Protein AF-A0A537J4Y6-F1 (afdb_monomer)

Radius of gyration: 22.76 Å; Cα contacts (8 Å, |Δi|>4): 40; chains: 1; bounding box: 53×53×48 Å

Structure (mmCIF, N/CA/C/O backbone):
data_AF-A0A537J4Y6-F1
#
_entry.id   AF-A0A537J4Y6-F1
#
loop_
_atom_site.group_PDB
_atom_site.id
_atom_site.type_symbol
_atom_site.label_atom_id
_atom_site.label_alt_id
_atom_site.label_comp_id
_atom_site.label_asym_id
_atom_site.label_entity_id
_atom_site.label_seq_id
_atom_site.pdbx_PDB_ins_code
_atom_site.Cartn_x
_atom_site.Cartn_y
_atom_site.Cartn_z
_atom_site.occupancy
_atom_site.B_iso_or_equiv
_atom_site.auth_seq_id
_atom_site.auth_comp_id
_atom_site.auth_asym_id
_atom_site.auth_atom_id
_atom_site.pdbx_PDB_model_num
ATOM 1 N N . MET A 1 1 ? -4.260 -40.975 -24.484 1.00 60.81 1 MET A N 1
ATOM 2 C CA . MET A 1 1 ? -3.851 -39.546 -24.504 1.00 60.81 1 MET A CA 1
ATOM 3 C C . MET A 1 1 ? -4.962 -38.594 -24.954 1.00 60.81 1 MET A C 1
ATOM 5 O O . MET A 1 1 ? -5.094 -37.547 -24.338 1.00 60.81 1 MET A O 1
ATOM 9 N N . ALA A 1 2 ? -5.771 -38.913 -25.976 1.00 69.25 2 ALA A N 1
ATOM 10 C CA . ALA A 1 2 ? -6.846 -38.020 -26.443 1.00 69.25 2 ALA A CA 1
ATOM 11 C C . ALA A 1 2 ? -7.981 -37.819 -25.415 1.00 69.25 2 ALA A C 1
ATOM 13 O O . ALA A 1 2 ? -8.391 -36.692 -25.164 1.00 69.25 2 ALA A O 1
ATOM 14 N N . VAL A 1 3 ? -8.419 -38.896 -24.753 1.00 75.56 3 VAL A N 1
ATOM 15 C CA . VAL A 1 3 ? -9.506 -38.857 -23.754 1.00 75.56 3 VAL A CA 1
ATOM 16 C C . VAL A 1 3 ? -9.128 -38.019 -22.529 1.00 75.56 3 VAL A C 1
ATOM 18 O O . VAL A 1 3 ? -9.903 -37.185 -22.080 1.00 75.56 3 VAL A O 1
ATOM 21 N N . THR A 1 4 ? -7.896 -38.156 -22.034 1.00 75.38 4 THR A N 1
ATOM 22 C CA . THR A 1 4 ? -7.386 -37.376 -20.895 1.00 75.38 4 THR A CA 1
ATOM 23 C C . THR A 1 4 ? -7.309 -35.880 -21.210 1.00 75.38 4 THR A C 1
ATOM 25 O O . THR A 1 4 ? -7.629 -35.052 -20.364 1.00 75.38 4 THR A O 1
ATOM 28 N N . ARG A 1 5 ? -6.934 -35.526 -22.449 1.00 78.75 5 ARG A N 1
ATOM 29 C CA . ARG A 1 5 ? -6.925 -34.135 -22.929 1.00 78.75 5 ARG A CA 1
ATOM 30 C C . ARG A 1 5 ? -8.335 -33.562 -23.053 1.00 78.75 5 ARG A C 1
ATOM 32 O O . ARG A 1 5 ? -8.538 -32.407 -22.700 1.00 78.75 5 ARG A O 1
ATOM 39 N N . ALA A 1 6 ? -9.296 -34.367 -23.503 1.00 80.44 6 ALA A N 1
ATOM 40 C CA . ALA A 1 6 ? -10.694 -33.960 -23.590 1.00 80.44 6 ALA A CA 1
ATOM 41 C C . ALA A 1 6 ? -11.298 -33.703 -22.200 1.00 80.44 6 ALA A C 1
ATOM 43 O O . ALA A 1 6 ? -11.926 -32.671 -21.991 1.00 80.44 6 ALA A O 1
ATOM 44 N N . ILE A 1 7 ? -11.036 -34.583 -21.228 1.00 85.88 7 ILE A N 1
ATOM 45 C CA . ILE A 1 7 ? -11.500 -34.409 -19.842 1.00 85.88 7 ILE A CA 1
ATOM 46 C C . ILE A 1 7 ? -10.889 -33.148 -19.218 1.00 85.88 7 ILE A C 1
ATOM 48 O O . ILE A 1 7 ? -11.608 -32.355 -18.616 1.00 85.88 7 ILE A O 1
ATOM 52 N N . ALA A 1 8 ? -9.585 -32.919 -19.406 1.00 86.00 8 ALA A N 1
ATOM 53 C CA . ALA A 1 8 ? -8.922 -31.712 -18.915 1.00 86.00 8 ALA A CA 1
ATOM 54 C C . ALA A 1 8 ? -9.487 -30.428 -19.550 1.00 86.00 8 ALA A C 1
ATOM 56 O O . ALA A 1 8 ? -9.703 -29.443 -18.848 1.00 86.00 8 ALA A O 1
ATOM 57 N N . ALA A 1 9 ? -9.775 -30.443 -20.856 1.00 86.81 9 ALA A N 1
ATOM 58 C CA . ALA A 1 9 ? -10.367 -29.301 -21.551 1.00 86.81 9 ALA A CA 1
ATOM 59 C C . ALA A 1 9 ? -11.785 -28.989 -21.050 1.00 86.81 9 ALA A C 1
ATOM 61 O O . ALA A 1 9 ? -12.107 -27.828 -20.811 1.00 86.81 9 ALA A O 1
ATOM 62 N N . VAL A 1 10 ? -12.613 -30.017 -20.834 1.00 89.69 10 VAL A N 1
ATOM 63 C CA . VAL A 1 10 ? -13.967 -29.860 -20.280 1.00 89.69 10 VAL A CA 1
ATOM 64 C C . VAL A 1 10 ? -13.914 -29.355 -18.838 1.00 89.69 10 VAL A C 1
ATOM 66 O O . VAL A 1 10 ? -14.665 -28.449 -18.488 1.00 89.69 10 VAL A O 1
ATOM 69 N N . GLY A 1 11 ? -12.998 -29.880 -18.019 1.00 89.19 11 GLY A N 1
ATOM 70 C CA . GLY A 1 11 ? -12.786 -29.398 -16.654 1.00 89.19 11 GLY A CA 1
ATOM 71 C C . GLY A 1 11 ? -12.381 -27.923 -16.611 1.00 89.19 11 GLY A C 1
ATOM 72 O O . GLY A 1 11 ? -12.940 -27.156 -15.833 1.00 89.19 11 GLY A O 1
ATOM 73 N N . LEU A 1 12 ? -11.473 -27.498 -17.495 1.00 86.69 12 LEU A N 1
ATOM 74 C CA . LEU A 1 12 ? -11.059 -26.097 -17.600 1.00 86.69 12 LEU A CA 1
ATOM 75 C C . LEU A 1 12 ? -12.214 -25.186 -18.048 1.00 86.69 12 LEU A C 1
ATOM 77 O O . LEU A 1 12 ? -12.414 -24.121 -17.472 1.00 86.69 12 LEU A O 1
ATOM 81 N N . LEU A 1 13 ? -12.997 -25.618 -19.041 1.00 85.81 13 LEU A N 1
ATOM 82 C CA . LEU A 1 13 ? -14.185 -24.897 -19.509 1.00 85.81 13 LEU A CA 1
ATOM 83 C C . LEU A 1 13 ? -15.237 -24.746 -18.407 1.00 85.81 13 LEU A C 1
ATOM 85 O O . LEU A 1 13 ? -15.810 -23.670 -18.267 1.00 85.81 13 LEU A O 1
ATOM 89 N N . ALA A 1 14 ? -15.460 -25.792 -17.609 1.00 84.94 14 ALA A N 1
ATOM 90 C CA . ALA A 1 14 ? -16.382 -25.741 -16.481 1.00 84.94 14 ALA A CA 1
ATOM 91 C C . ALA A 1 14 ? -15.922 -24.722 -15.428 1.00 84.94 14 ALA A C 1
ATOM 93 O O . ALA A 1 14 ? -16.720 -23.894 -15.002 1.00 84.94 14 ALA A O 1
ATOM 94 N N . VAL A 1 15 ? -14.629 -24.716 -15.080 1.00 84.25 15 VAL A N 1
ATOM 95 C CA . VAL A 1 15 ? -14.056 -23.748 -14.128 1.00 84.25 15 VAL A CA 1
ATOM 96 C C . VAL A 1 15 ? -14.203 -22.312 -14.632 1.00 84.25 15 VAL A C 1
ATOM 98 O O . VAL A 1 15 ? -14.632 -21.451 -13.869 1.00 84.25 15 VAL A O 1
ATOM 101 N N . VAL A 1 16 ? -13.908 -22.051 -15.911 1.00 81.50 16 VAL A N 1
ATOM 102 C CA . VAL A 1 16 ? -14.068 -20.714 -16.513 1.00 81.50 16 VAL A CA 1
ATOM 103 C C . VAL A 1 16 ? -15.537 -20.291 -16.551 1.00 81.50 16 VAL A C 1
ATOM 105 O O . VAL A 1 16 ? -15.843 -19.138 -16.266 1.00 81.50 16 VAL A O 1
ATOM 108 N N . ALA A 1 17 ? -16.456 -21.211 -16.856 1.00 78.06 17 ALA A N 1
ATOM 109 C CA . ALA A 1 17 ? -17.887 -20.917 -16.897 1.00 78.06 17 ALA A CA 1
ATOM 110 C C . ALA A 1 17 ? -18.478 -20.607 -15.510 1.00 78.06 17 ALA A C 1
ATOM 112 O O . ALA A 1 17 ? -19.457 -19.869 -15.420 1.00 78.06 17 ALA A O 1
ATOM 113 N N . THR A 1 18 ? -17.892 -21.152 -14.438 1.00 74.12 18 THR A N 1
ATOM 114 C CA . THR A 1 18 ? -18.316 -20.900 -13.050 1.00 74.12 18 THR A CA 1
ATOM 115 C C . THR A 1 18 ? -17.483 -19.848 -12.324 1.00 74.12 18 THR A C 1
ATOM 117 O O . THR A 1 18 ? -17.805 -19.513 -11.185 1.00 74.12 18 THR A O 1
ATOM 120 N N . ALA A 1 19 ? -16.411 -19.337 -12.936 1.00 70.38 19 ALA A N 1
ATOM 121 C CA . ALA A 1 19 ? -15.637 -18.247 -12.363 1.00 70.38 19 ALA A CA 1
ATOM 122 C C . ALA A 1 19 ? -16.571 -17.040 -12.212 1.00 70.38 19 ALA A C 1
ATOM 124 O O . ALA A 1 19 ? -17.114 -16.534 -13.196 1.00 70.38 19 ALA A O 1
ATOM 125 N N . ALA A 1 20 ? -16.828 -16.655 -10.961 1.00 60.19 20 ALA A N 1
ATOM 126 C CA . ALA A 1 20 ? -17.769 -15.604 -10.615 1.00 60.19 20 ALA A CA 1
ATOM 127 C C . ALA A 1 20 ? -17.480 -14.348 -11.443 1.00 60.19 20 ALA A C 1
ATOM 129 O O . ALA A 1 20 ? -16.330 -13.917 -11.554 1.00 60.19 20 ALA A O 1
ATOM 130 N N . ARG A 1 21 ? -18.526 -13.763 -12.034 1.00 59.28 21 ARG A N 1
ATOM 131 C CA . ARG A 1 21 ? -18.407 -12.450 -12.663 1.00 59.28 21 ARG A CA 1
ATOM 132 C C . ARG A 1 21 ? -17.997 -11.461 -11.581 1.00 59.28 21 ARG A C 1
ATOM 134 O O . ARG A 1 21 ? -18.772 -11.197 -10.666 1.00 59.28 21 ARG A O 1
ATOM 141 N N . VAL A 1 22 ? -16.776 -10.951 -11.680 1.00 59.88 22 VAL A N 1
ATOM 142 C CA . VAL A 1 22 ? -16.350 -9.786 -10.911 1.00 59.88 22 VAL A CA 1
ATOM 143 C C . VAL A 1 22 ? -17.010 -8.598 -11.592 1.00 59.88 22 VAL A C 1
ATOM 145 O O . VAL A 1 22 ? -16.540 -8.117 -12.619 1.00 59.88 22 VAL A O 1
ATOM 148 N N . ASP A 1 23 ? -18.181 -8.221 -11.093 1.00 57.78 23 ASP A N 1
ATOM 149 C CA . ASP A 1 23 ? -18.834 -6.990 -11.509 1.00 57.78 23 ASP A CA 1
ATOM 150 C C . ASP A 1 23 ? -18.081 -5.838 -10.838 1.00 57.78 23 ASP A C 1
ATOM 152 O O . ASP A 1 23 ? -17.928 -5.823 -9.611 1.00 57.78 23 ASP A O 1
ATOM 156 N N . ALA A 1 24 ? -17.559 -4.900 -11.629 1.00 60.62 24 ALA A N 1
ATOM 157 C CA . ALA A 1 24 ? -17.040 -3.659 -11.078 1.00 60.62 24 ALA A CA 1
ATOM 158 C C . ALA A 1 24 ? -18.236 -2.948 -10.438 1.00 60.62 24 ALA A C 1
ATOM 160 O O . ALA A 1 24 ? -19.188 -2.592 -11.133 1.00 60.62 24 ALA A O 1
ATOM 161 N N . GLY A 1 25 ? -18.239 -2.853 -9.106 1.00 54.34 25 GLY A N 1
ATOM 162 C CA . GLY A 1 25 ? -19.407 -2.419 -8.347 1.00 54.34 25 GLY A CA 1
ATOM 163 C C . GLY A 1 25 ? -19.981 -1.121 -8.909 1.00 54.34 25 GLY A C 1
ATOM 164 O O . GLY A 1 25 ? -19.291 -0.105 -8.955 1.00 54.34 25 GLY A O 1
ATOM 165 N N . HIS A 1 26 ? -21.241 -1.164 -9.346 1.00 56.09 26 HIS A N 1
ATOM 166 C CA . HIS A 1 26 ? -21.979 0.044 -9.684 1.00 56.09 26 HIS A CA 1
ATOM 167 C C . HIS A 1 26 ? -22.150 0.846 -8.394 1.00 56.09 26 HIS A C 1
ATOM 169 O O . HIS A 1 26 ? -22.760 0.366 -7.436 1.00 56.09 26 HIS A O 1
ATOM 175 N N . GLU A 1 27 ? -21.584 2.049 -8.358 1.00 61.62 27 GLU A N 1
ATOM 176 C CA . GLU A 1 27 ? -21.818 2.988 -7.269 1.00 61.62 27 GLU A CA 1
ATOM 177 C C . GLU A 1 27 ? -23.330 3.226 -7.142 1.00 61.62 27 GLU A C 1
ATOM 179 O O . GLU A 1 27 ? -24.004 3.586 -8.111 1.00 61.62 27 GLU A O 1
ATOM 184 N N . SER A 1 28 ? -23.886 2.981 -5.952 1.00 62.44 28 SER A N 1
ATOM 185 C CA . SER A 1 28 ? -25.283 3.310 -5.673 1.00 62.44 28 SER A CA 1
ATOM 186 C C . SER A 1 28 ? -25.446 4.834 -5.734 1.00 62.44 28 SER A C 1
ATOM 188 O O . SER A 1 28 ? -24.760 5.531 -4.990 1.00 62.44 28 SER A O 1
ATOM 190 N N . PRO A 1 29 ? -26.385 5.382 -6.530 1.00 66.88 29 PRO A N 1
ATOM 191 C CA . PRO A 1 29 ? -26.632 6.827 -6.576 1.00 66.88 29 PRO A CA 1
ATOM 192 C C . PRO A 1 29 ? -27.271 7.355 -5.281 1.00 66.88 29 PRO A C 1
ATOM 194 O O . PRO A 1 29 ? -27.418 8.561 -5.096 1.00 66.88 29 PRO A O 1
ATOM 197 N N . PHE A 1 30 ? -27.688 6.449 -4.393 1.00 63.16 30 PHE A N 1
ATOM 198 C CA . PHE A 1 30 ? -28.180 6.755 -3.063 1.00 63.16 30 PHE A CA 1
ATOM 199 C C . PHE A 1 30 ? -27.134 6.318 -2.042 1.00 63.16 30 PHE A C 1
ATOM 201 O O . PHE A 1 30 ? -26.863 5.121 -1.916 1.00 63.16 30 PHE A O 1
ATOM 208 N N . TYR A 1 31 ? -26.587 7.287 -1.309 1.00 65.31 31 TYR A N 1
ATOM 209 C CA . TYR A 1 31 ? -25.768 7.052 -0.128 1.00 65.31 31 TYR A CA 1
ATOM 210 C C . TYR A 1 31 ? -26.680 7.074 1.102 1.00 65.31 31 TYR A C 1
ATOM 212 O O . TYR A 1 31 ? -27.223 8.125 1.447 1.00 65.31 31 TYR A O 1
ATOM 220 N N . PRO A 1 32 ? -26.896 5.927 1.761 1.00 67.38 32 PRO A N 1
ATOM 221 C CA . PRO A 1 32 ? -27.599 5.882 3.029 1.00 67.38 32 PRO A CA 1
ATOM 222 C C . PRO A 1 32 ? -26.986 6.831 4.061 1.00 67.38 32 PRO A C 1
ATOM 224 O O . PRO A 1 32 ? -25.776 7.048 4.082 1.00 67.38 32 PRO A O 1
ATOM 227 N N . SER A 1 33 ? -27.804 7.315 4.996 1.00 64.38 33 SER A N 1
ATOM 228 C CA . SER A 1 33 ? -27.387 8.233 6.069 1.00 64.38 33 SER A CA 1
ATOM 229 C C . SER A 1 33 ? -26.345 7.663 7.044 1.00 64.38 33 SER A C 1
ATOM 231 O O . SER A 1 33 ? -25.933 8.362 7.962 1.00 64.38 33 SER A O 1
ATOM 233 N N . PHE A 1 34 ? -25.959 6.393 6.894 1.00 67.44 34 PHE A N 1
ATOM 234 C CA . PHE A 1 34 ? -24.909 5.749 7.682 1.00 67.44 34 PHE A CA 1
ATOM 235 C C . PHE A 1 34 ? -23.512 5.855 7.049 1.00 67.44 34 PHE A C 1
ATOM 237 O O . PHE A 1 34 ? -22.545 5.419 7.669 1.00 67.44 34 PHE A O 1
ATOM 244 N N . TYR A 1 35 ? -23.377 6.421 5.843 1.00 73.81 35 TYR A N 1
ATOM 245 C CA . TYR A 1 35 ? -22.060 6.809 5.339 1.00 73.81 35 TYR A CA 1
ATOM 246 C C . TYR A 1 35 ? -21.557 8.036 6.105 1.00 73.81 35 TYR A C 1
ATOM 248 O O . TYR A 1 35 ? -22.330 8.974 6.327 1.00 73.81 35 TYR A O 1
ATOM 256 N N . PRO A 1 36 ? -20.285 8.043 6.536 1.00 77.69 36 PRO A N 1
ATOM 257 C CA . PRO A 1 36 ? -19.749 9.156 7.295 1.00 77.69 36 PRO A CA 1
ATOM 258 C C . PRO A 1 36 ? -19.811 10.432 6.457 1.00 77.69 36 PRO A C 1
ATOM 260 O O . PRO A 1 36 ? -19.495 10.432 5.269 1.00 77.69 36 PRO A O 1
ATOM 263 N N . HIS A 1 37 ? -20.212 11.528 7.098 1.00 83.06 37 HIS A N 1
ATOM 264 C CA . HIS A 1 37 ? -20.249 12.838 6.455 1.00 83.06 37 HIS A CA 1
ATOM 265 C C . HIS A 1 37 ? -18.840 13.353 6.114 1.00 83.06 37 HIS A C 1
ATOM 267 O O . HIS A 1 37 ? -18.674 14.119 5.170 1.00 83.06 37 HIS A O 1
ATOM 273 N N . GLU A 1 38 ? -17.827 12.911 6.864 1.00 87.44 38 GLU A N 1
ATOM 274 C CA . GLU A 1 38 ? -16.431 13.299 6.691 1.00 87.44 38 GLU A CA 1
ATOM 275 C C . GLU A 1 38 ? -15.505 12.098 6.931 1.00 87.44 38 GLU A C 1
ATOM 277 O O . GLU A 1 38 ? -15.745 11.284 7.824 1.00 87.44 38 GLU A O 1
ATOM 282 N N . ILE A 1 39 ? -14.435 11.997 6.137 1.00 89.94 39 ILE A N 1
ATOM 283 C CA . ILE A 1 39 ? -13.376 10.997 6.301 1.00 89.94 39 ILE A CA 1
ATOM 284 C C . ILE A 1 39 ? -12.066 11.742 6.545 1.00 89.94 39 ILE A C 1
ATOM 286 O O . ILE A 1 39 ? -11.567 12.439 5.662 1.00 89.94 39 ILE A O 1
ATOM 290 N N . HIS A 1 40 ? -11.496 11.559 7.735 1.00 93.56 40 HIS A N 1
ATOM 291 C CA . HIS A 1 40 ? -10.178 12.082 8.084 1.00 93.56 40 HIS A CA 1
ATOM 292 C C . HIS A 1 40 ? -9.104 11.062 7.717 1.00 93.56 40 HIS A C 1
ATOM 294 O O . HIS A 1 40 ? -9.172 9.903 8.127 1.00 93.56 40 HIS A O 1
ATOM 300 N N . LEU A 1 41 ? -8.114 11.499 6.939 1.00 94.75 41 LEU A N 1
ATOM 301 C CA . LEU A 1 41 ? -6.941 10.703 6.593 1.00 94.75 41 LEU A CA 1
ATOM 302 C C . LEU A 1 41 ? -5.718 11.316 7.263 1.00 94.75 41 LEU A C 1
ATOM 304 O O . LEU A 1 41 ? -5.359 12.461 6.992 1.00 94.75 41 LEU A O 1
ATOM 308 N N . GLU A 1 42 ? -5.054 10.534 8.102 1.00 94.38 42 GLU A N 1
ATOM 309 C CA . GLU A 1 42 ? -3.834 10.943 8.785 1.00 94.38 42 GLU A CA 1
ATOM 310 C C . GLU A 1 42 ? -2.763 9.856 8.708 1.00 94.38 42 GLU A C 1
ATOM 312 O O . GLU A 1 42 ? -3.044 8.667 8.547 1.00 94.38 42 GLU A O 1
AT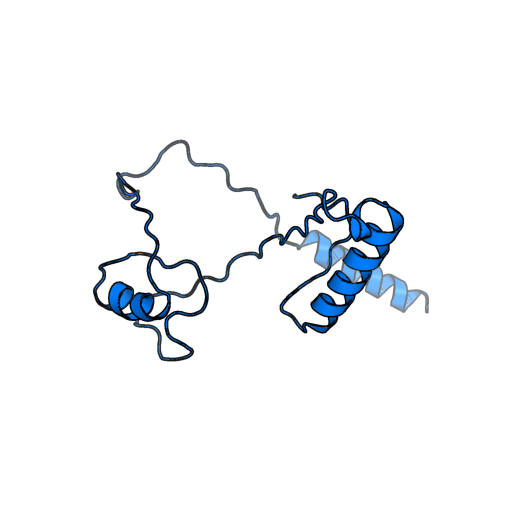OM 317 N N . SER A 1 43 ? -1.505 10.279 8.812 1.00 95.00 43 SER A N 1
ATOM 318 C CA . SER A 1 43 ? -0.372 9.364 8.895 1.00 95.00 43 SER A CA 1
ATOM 319 C C . SER A 1 43 ? -0.039 9.112 10.357 1.00 95.00 43 SER A C 1
ATOM 321 O O . SER A 1 43 ? 0.328 10.040 11.076 1.00 95.00 43 SER A O 1
ATOM 323 N N . VAL A 1 44 ? -0.065 7.847 10.771 1.00 94.50 44 VAL A N 1
ATOM 324 C CA . VAL A 1 44 ? 0.313 7.429 12.127 1.00 94.50 44 VAL A CA 1
ATOM 325 C C . VAL A 1 44 ? 1.515 6.482 12.095 1.00 94.50 44 VAL A C 1
ATOM 327 O O . VAL A 1 44 ? 1.670 5.713 11.141 1.00 94.50 44 VAL A O 1
ATOM 330 N N . PRO A 1 45 ? 2.385 6.486 13.122 1.00 92.38 45 PRO A N 1
ATOM 331 C CA . PRO A 1 45 ? 3.432 5.479 13.241 1.00 92.38 45 PRO A CA 1
ATOM 332 C C . PRO A 1 45 ? 2.818 4.069 13.324 1.00 92.38 45 PRO A C 1
ATOM 334 O O . PRO A 1 45 ? 1.910 3.871 14.135 1.00 92.38 45 PRO A O 1
ATOM 337 N N . PRO A 1 46 ? 3.328 3.059 12.589 1.00 90.06 46 PRO A N 1
ATOM 338 C CA . PRO A 1 46 ? 2.770 1.702 12.625 1.00 90.06 46 PRO A CA 1
ATOM 339 C C . PRO A 1 46 ? 2.686 1.111 14.038 1.00 90.06 46 PRO A C 1
ATOM 341 O O . PRO A 1 46 ? 1.705 0.465 14.393 1.00 90.06 46 PRO A O 1
ATOM 344 N N . ALA A 1 47 ? 3.674 1.413 14.886 1.00 91.12 47 ALA A N 1
ATOM 345 C CA . ALA A 1 47 ? 3.707 0.966 16.279 1.00 91.12 47 ALA A CA 1
ATOM 346 C C . ALA A 1 47 ? 2.577 1.551 17.154 1.00 91.12 47 ALA A C 1
ATOM 348 O O . ALA A 1 47 ? 2.256 0.978 18.193 1.00 91.12 47 ALA A O 1
ATOM 349 N N . ALA A 1 48 ? 1.975 2.677 16.756 1.00 94.25 48 ALA A N 1
ATOM 350 C CA . ALA A 1 48 ? 0.877 3.316 17.482 1.00 94.25 48 ALA A CA 1
ATOM 351 C C . ALA A 1 48 ? -0.508 2.810 17.037 1.00 94.25 48 ALA A C 1
ATOM 353 O O . ALA A 1 48 ? -1.468 2.893 17.806 1.00 94.25 48 ALA A O 1
ATOM 354 N N . ALA A 1 49 ? -0.617 2.254 15.826 1.00 95.12 49 ALA A N 1
ATOM 355 C CA . ALA A 1 49 ? -1.890 1.928 15.185 1.00 95.12 49 ALA A CA 1
ATOM 356 C C . ALA A 1 49 ? -2.762 0.963 16.006 1.00 95.12 49 ALA A C 1
ATOM 358 O O . ALA A 1 49 ? -3.950 1.216 16.191 1.00 95.12 49 ALA A O 1
ATOM 359 N N . ALA A 1 50 ? -2.182 -0.100 16.577 1.00 94.81 50 ALA A N 1
ATOM 360 C CA . ALA A 1 50 ? -2.939 -1.044 17.405 1.00 94.81 50 ALA A CA 1
ATOM 361 C C . ALA A 1 50 ? -3.541 -0.395 18.662 1.00 94.81 50 ALA A C 1
ATOM 363 O O . ALA A 1 50 ? -4.625 -0.782 19.095 1.00 94.81 50 ALA A O 1
ATOM 364 N N . GLY A 1 51 ? -2.848 0.582 19.256 1.00 94.75 51 GLY A N 1
ATOM 365 C CA . GLY A 1 51 ? -3.362 1.334 20.400 1.00 94.75 51 GLY A CA 1
ATOM 366 C C . GLY A 1 51 ? -4.543 2.218 20.010 1.00 94.75 51 GLY A C 1
ATOM 367 O O . GLY A 1 51 ? -5.567 2.197 20.688 1.00 94.75 51 GLY A O 1
ATOM 368 N N . LEU A 1 52 ? -4.421 2.928 18.887 1.00 95.69 52 LEU A N 1
ATOM 369 C CA . LEU A 1 52 ? -5.473 3.803 18.365 1.00 95.69 52 LEU A CA 1
ATOM 370 C C . LEU A 1 52 ? -6.730 3.020 17.962 1.00 95.69 52 LEU A C 1
ATOM 372 O O . LEU A 1 52 ? -7.832 3.455 18.284 1.00 95.69 52 LEU A O 1
ATOM 376 N N . LEU A 1 53 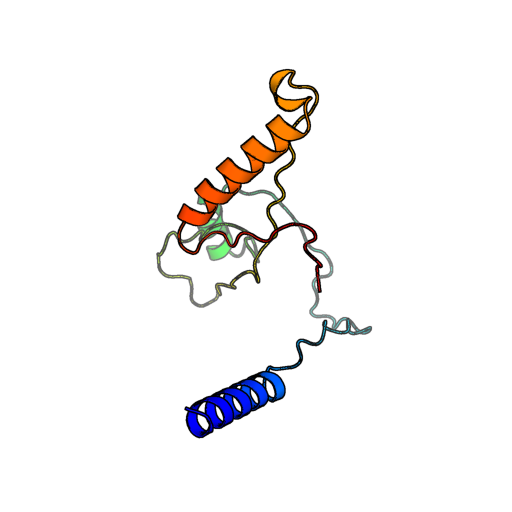? -6.573 1.845 17.337 1.00 94.88 53 LEU A N 1
ATOM 377 C CA . LEU A 1 53 ? -7.694 0.955 17.007 1.00 94.88 53 LEU A CA 1
ATOM 378 C C . LEU A 1 53 ? -8.414 0.463 18.269 1.00 94.88 53 LEU A C 1
ATOM 380 O O . LEU A 1 53 ? -9.632 0.534 18.348 1.00 94.88 53 LEU A O 1
ATOM 384 N N . ARG A 1 54 ? -7.670 0.027 19.297 1.00 93.06 54 ARG A N 1
ATOM 385 C CA . ARG A 1 54 ? -8.259 -0.435 20.571 1.00 93.06 54 ARG A CA 1
ATOM 386 C C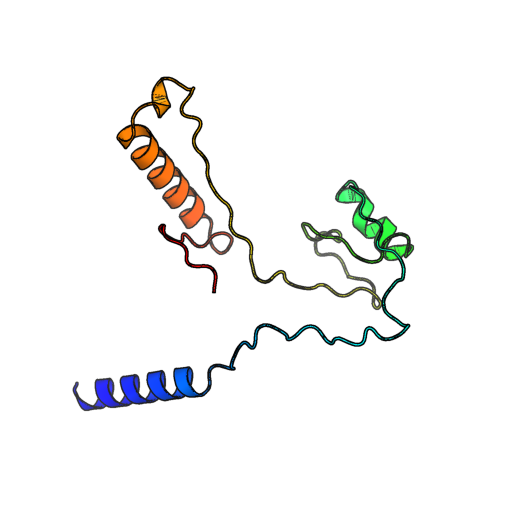 . ARG A 1 54 ? -9.012 0.655 21.331 1.00 93.06 54 ARG A C 1
ATOM 388 O O . ARG A 1 54 ? -9.883 0.340 22.131 1.00 93.06 54 ARG A O 1
ATOM 395 N N . GLN A 1 55 ? -8.627 1.913 21.140 1.00 94.56 55 GLN A N 1
ATOM 396 C CA . GLN A 1 55 ? -9.264 3.069 21.773 1.00 94.56 55 GLN A CA 1
ATOM 397 C C . GLN A 1 55 ? -10.396 3.656 20.920 1.00 94.56 55 GLN A C 1
ATOM 399 O O . GLN A 1 55 ? -11.003 4.637 21.337 1.00 94.56 55 GLN A O 1
ATOM 404 N N . ALA A 1 56 ? -10.664 3.080 19.742 1.00 93.00 56 ALA A N 1
ATOM 405 C CA . ALA A 1 56 ? -11.576 3.623 18.737 1.00 93.00 56 ALA A CA 1
ATOM 406 C C . ALA A 1 56 ? -11.234 5.066 18.302 1.00 93.00 56 ALA A C 1
ATOM 408 O O . ALA A 1 56 ? -12.099 5.808 17.843 1.00 93.00 56 ALA A O 1
ATOM 409 N N . SER A 1 57 ? -9.962 5.465 18.417 1.00 95.31 57 SER A N 1
ATOM 410 C CA . SER A 1 57 ? -9.474 6.774 17.959 1.00 95.31 57 SER A CA 1
ATOM 411 C C . SER A 1 57 ? -9.305 6.824 16.440 1.00 95.31 57 SER A C 1
ATOM 413 O O . SER A 1 57 ? -9.368 7.894 15.846 1.00 95.31 57 SER A O 1
ATOM 415 N N . ILE A 1 58 ? -9.106 5.662 15.808 1.00 94.94 58 ILE A N 1
ATOM 416 C CA . ILE A 1 58 ? -9.151 5.485 14.354 1.00 94.94 58 ILE A CA 1
ATOM 417 C C . ILE A 1 58 ? -10.070 4.312 14.018 1.00 94.94 58 ILE A C 1
ATOM 419 O O . ILE A 1 58 ? -10.127 3.330 14.757 1.00 94.94 58 ILE A O 1
ATOM 423 N N . HIS A 1 59 ? -10.759 4.404 12.882 1.00 93.25 59 HIS A N 1
ATOM 424 C CA . HIS A 1 59 ? -11.700 3.375 12.424 1.00 93.25 59 HIS A CA 1
ATOM 425 C C . HIS A 1 59 ? -11.042 2.323 11.525 1.00 93.25 59 HIS A C 1
ATOM 427 O O . HIS A 1 59 ? -11.517 1.195 11.434 1.00 93.25 59 HIS A O 1
ATOM 433 N N . ALA A 1 60 ? -9.958 2.691 10.839 1.00 93.75 60 ALA A N 1
ATOM 434 C CA . ALA A 1 60 ? -9.243 1.821 9.918 1.00 93.75 60 ALA A CA 1
ATOM 435 C C . ALA A 1 60 ? -7.756 2.180 9.887 1.00 93.75 60 ALA A C 1
ATOM 437 O O . ALA A 1 60 ? -7.377 3.337 10.064 1.00 93.75 60 ALA A O 1
ATOM 438 N N . PHE A 1 61 ? -6.921 1.177 9.626 1.00 93.75 61 PHE A N 1
ATOM 439 C CA . PHE A 1 61 ? -5.489 1.340 9.411 1.00 93.75 61 PHE A CA 1
ATOM 440 C C . PHE A 1 61 ? -5.083 0.598 8.138 1.00 93.75 61 PHE A C 1
ATOM 442 O O . PHE A 1 61 ? -5.416 -0.572 7.963 1.00 93.75 61 PHE A O 1
ATOM 449 N N . VAL A 1 62 ? -4.362 1.284 7.251 1.00 91.88 62 VAL A N 1
ATOM 450 C CA . VAL A 1 62 ? -3.847 0.723 5.997 1.00 91.88 62 VAL A CA 1
ATOM 451 C C . VAL A 1 62 ? -2.339 0.548 6.144 1.00 91.88 62 VAL A C 1
ATOM 453 O O . VAL A 1 62 ? -1.610 1.527 6.295 1.00 91.88 62 VAL A O 1
ATOM 456 N N . GLY A 1 63 ? -1.859 -0.693 6.096 1.00 87.38 63 GLY A N 1
ATOM 457 C CA . GLY A 1 63 ? -0.442 -0.998 6.267 1.00 87.38 63 GLY A CA 1
ATOM 458 C C . GLY A 1 63 ? -0.186 -2.462 6.612 1.00 87.38 63 GLY A C 1
ATOM 459 O O . GLY A 1 63 ? -1.030 -3.323 6.376 1.00 87.38 63 GLY A O 1
ATOM 460 N N . ALA A 1 64 ? 0.999 -2.736 7.162 1.00 84.50 64 ALA A N 1
ATOM 461 C CA . ALA A 1 64 ? 1.315 -4.040 7.745 1.00 84.50 64 ALA A CA 1
ATOM 462 C C . ALA A 1 64 ? 0.442 -4.319 8.981 1.00 84.50 64 ALA A C 1
ATOM 464 O O . ALA A 1 64 ? -0.132 -3.389 9.543 1.00 84.50 64 ALA A O 1
ATOM 465 N N . ASP A 1 65 ? 0.370 -5.578 9.421 1.00 88.62 65 ASP A N 1
ATOM 466 C CA . ASP A 1 65 ? -0.407 -5.968 10.603 1.00 88.62 65 ASP A CA 1
ATOM 467 C C . ASP A 1 65 ? 0.004 -5.140 11.843 1.00 88.62 65 ASP A C 1
ATOM 469 O O . ASP A 1 65 ? 1.112 -5.320 12.359 1.00 88.62 65 ASP A O 1
ATOM 473 N N . PRO A 1 66 ? -0.866 -4.243 12.351 1.00 92.12 66 PRO A N 1
ATOM 474 C CA . PRO A 1 66 ? -0.533 -3.405 13.497 1.00 92.12 66 PRO A CA 1
ATOM 475 C C . PRO A 1 66 ? -0.475 -4.210 14.804 1.00 92.12 66 PRO A C 1
ATOM 477 O O . PRO A 1 66 ? 0.116 -3.758 15.790 1.00 92.12 66 PRO A O 1
ATOM 480 N N . PHE A 1 67 ? -1.079 -5.401 14.841 1.00 92.12 67 PHE A N 1
ATOM 481 C CA . PHE A 1 67 ? -1.083 -6.276 16.007 1.00 92.12 67 PHE A CA 1
ATOM 482 C C . PHE A 1 67 ? 0.123 -7.215 16.050 1.00 92.12 67 PHE A C 1
ATOM 484 O O . PHE A 1 67 ? 0.348 -7.806 17.108 1.00 92.12 67 PHE A O 1
ATOM 491 N N . ASP A 1 68 ? 0.943 -7.278 14.997 1.00 88.75 68 ASP A N 1
ATOM 492 C CA . ASP A 1 68 ? 2.169 -8.087 14.926 1.00 88.75 68 ASP A CA 1
ATOM 493 C C . ASP A 1 68 ? 1.915 -9.563 15.303 1.00 88.75 68 ASP A C 1
ATOM 495 O O . ASP A 1 68 ? 2.538 -10.127 16.203 1.00 88.75 68 ASP A O 1
ATOM 499 N N . GLY A 1 69 ? 0.884 -10.164 14.701 1.00 86.62 69 GLY A N 1
ATOM 500 C CA . GLY A 1 69 ? 0.464 -11.549 14.933 1.00 86.62 69 GLY A CA 1
ATOM 501 C C . GLY A 1 69 ? -0.236 -11.815 16.272 1.00 86.62 69 GLY A C 1
ATOM 502 O O . GLY A 1 69 ? -0.592 -12.959 16.561 1.00 86.62 69 GLY A O 1
ATOM 503 N N . ARG A 1 70 ? -0.445 -10.794 17.113 1.00 88.38 70 ARG A N 1
ATOM 504 C CA . ARG A 1 70 ? -1.202 -10.922 18.372 1.00 88.38 70 ARG A CA 1
ATOM 505 C C . ARG A 1 70 ? -2.709 -10.954 18.112 1.00 88.38 70 ARG A C 1
ATOM 507 O O . ARG A 1 70 ? -3.185 -10.615 17.034 1.00 88.38 70 ARG A O 1
ATOM 514 N N . SER A 1 71 ? -3.474 -11.324 19.140 1.00 90.31 71 SER A N 1
ATOM 515 C CA . SER A 1 71 ? -4.936 -11.371 19.073 1.00 90.31 71 SER A CA 1
ATOM 516 C C . SER A 1 71 ? -5.531 -10.025 18.643 1.00 90.31 71 SER A C 1
ATOM 518 O O . SER A 1 71 ? -5.316 -9.003 19.311 1.00 90.31 71 SER A O 1
ATOM 520 N N . ILE A 1 72 ? -6.317 -10.056 17.570 1.00 91.56 72 ILE A N 1
ATOM 521 C CA . ILE A 1 72 ? -7.125 -8.927 17.110 1.00 91.56 72 ILE A CA 1
ATOM 522 C C . ILE A 1 72 ? -8.340 -8.788 18.052 1.00 91.56 72 ILE A C 1
ATOM 524 O O . ILE A 1 72 ? -8.940 -9.809 18.403 1.00 91.56 72 ILE A O 1
ATOM 528 N N . PRO A 1 73 ? -8.683 -7.570 18.517 1.00 91.56 73 PRO A N 1
ATOM 529 C CA . PRO A 1 73 ? -9.900 -7.324 19.294 1.00 91.56 73 PRO A CA 1
ATOM 530 C C . PRO A 1 73 ? -11.166 -7.827 18.586 1.00 91.56 73 PRO A C 1
ATOM 532 O O . PRO A 1 73 ? -11.229 -7.831 17.362 1.00 91.56 73 PRO A O 1
ATOM 535 N N . ALA A 1 74 ? -12.185 -8.234 19.348 1.00 92.50 74 ALA A N 1
ATOM 536 C CA . ALA A 1 74 ? -13.402 -8.842 18.793 1.00 92.50 74 ALA A CA 1
ATOM 537 C C . ALA A 1 74 ? -14.218 -7.902 17.881 1.00 92.50 74 ALA A C 1
ATOM 539 O O . ALA A 1 74 ? -15.004 -8.369 17.063 1.00 92.50 74 ALA A O 1
ATOM 540 N N . ASP A 1 75 ? -14.036 -6.594 18.036 1.00 91.00 75 ASP A N 1
ATOM 541 C CA . ASP A 1 75 ? -14.665 -5.512 17.277 1.00 91.00 75 ASP A CA 1
ATOM 542 C C . ASP A 1 75 ? -13.810 -5.009 16.101 1.00 91.00 75 ASP A C 1
ATOM 544 O O . ASP A 1 75 ? -14.228 -4.111 15.373 1.00 91.00 75 ASP A O 1
ATOM 548 N N . VAL A 1 76 ? -12.632 -5.598 15.880 1.00 93.19 76 VAL A N 1
ATOM 549 C CA . VAL A 1 76 ? -11.733 -5.255 14.777 1.00 93.19 76 VAL A CA 1
ATOM 550 C C . VAL A 1 76 ? -11.632 -6.439 13.821 1.00 93.19 76 VAL A C 1
ATOM 552 O O . VAL A 1 76 ? -11.416 -7.580 14.226 1.00 93.19 76 VAL A O 1
ATOM 555 N N . ALA A 1 77 ? -11.746 -6.164 12.525 1.00 91.31 77 ALA A N 1
ATOM 556 C CA . ALA A 1 77 ? -11.559 -7.156 11.475 1.00 91.31 77 ALA A CA 1
ATOM 557 C C . ALA A 1 77 ? -10.302 -6.845 10.656 1.00 91.31 77 ALA A C 1
ATOM 559 O O . ALA A 1 77 ? -9.999 -5.686 10.374 1.00 91.31 77 ALA A O 1
ATOM 560 N N . SER A 1 78 ? -9.590 -7.897 10.247 1.00 89.12 78 SER A N 1
ATOM 561 C CA . SER A 1 78 ? -8.563 -7.793 9.210 1.00 89.12 78 SER A CA 1
ATOM 562 C C . SER A 1 78 ? -9.215 -7.954 7.842 1.00 89.12 78 SER A C 1
ATOM 564 O O . 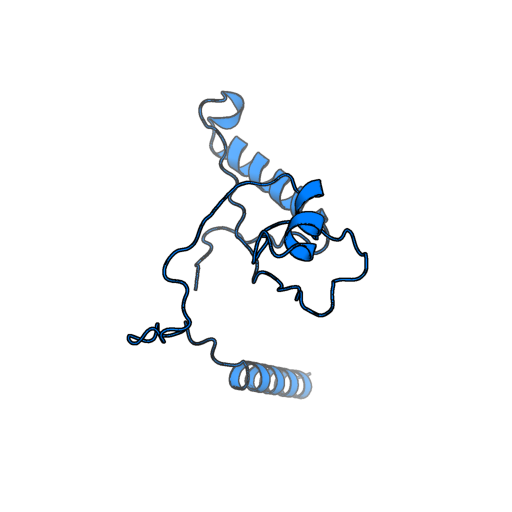SER A 1 78 ? -10.048 -8.842 7.650 1.00 89.12 78 SER A O 1
ATOM 566 N N . VAL A 1 79 ? -8.828 -7.101 6.897 1.00 87.56 79 VAL A N 1
ATOM 567 C CA . VAL A 1 79 ? -9.263 -7.176 5.503 1.00 87.56 79 VAL A CA 1
ATOM 568 C C . VAL A 1 79 ? -8.020 -7.267 4.634 1.00 87.56 79 VAL A C 1
ATOM 570 O O . VAL A 1 79 ? -7.127 -6.424 4.718 1.00 87.56 79 VAL A O 1
ATOM 573 N N . GLU A 1 80 ? -7.958 -8.302 3.803 1.00 83.31 80 GLU A N 1
ATOM 574 C CA . GLU A 1 80 ? -6.885 -8.451 2.829 1.00 83.31 80 GLU A CA 1
ATOM 575 C C . GLU A 1 80 ? -7.104 -7.476 1.666 1.00 83.31 80 GLU A C 1
ATOM 577 O O . GLU A 1 80 ? -8.186 -7.406 1.080 1.00 83.31 80 GLU A O 1
ATOM 582 N N . SER A 1 81 ? -6.070 -6.706 1.334 1.00 78.88 81 SER A N 1
ATOM 583 C CA . SER A 1 81 ? -6.075 -5.878 0.130 1.00 78.88 81 SER A CA 1
ATOM 584 C C . SER A 1 81 ? -5.948 -6.770 -1.106 1.00 78.88 81 SER A C 1
ATOM 586 O O . SER A 1 81 ? -5.120 -7.678 -1.115 1.00 78.88 81 SER A O 1
ATOM 588 N N . LEU A 1 82 ? -6.694 -6.473 -2.177 1.00 74.50 82 LEU A N 1
ATOM 589 C CA . LEU A 1 82 ? -6.721 -7.235 -3.443 1.00 74.50 82 LEU A CA 1
ATOM 590 C C . LEU A 1 82 ? -5.407 -7.175 -4.258 1.00 74.50 82 LEU A C 1
ATOM 592 O O . LEU A 1 82 ? -5.381 -7.488 -5.447 1.00 74.50 82 LEU A O 1
ATOM 596 N N . GLY A 1 83 ? -4.304 -6.784 -3.624 1.00 71.50 83 GLY A N 1
ATOM 597 C CA . GLY A 1 83 ? -3.016 -6.540 -4.251 1.00 71.50 83 GLY A CA 1
ATOM 598 C C . GLY A 1 83 ? -2.859 -5.095 -4.722 1.00 71.50 83 GLY A C 1
ATOM 599 O O . GLY A 1 83 ? -3.814 -4.337 -4.880 1.00 71.50 83 GLY A O 1
ATOM 600 N N . ALA A 1 84 ? -1.608 -4.698 -4.931 1.00 74.88 84 ALA A N 1
ATOM 601 C CA . ALA A 1 84 ? -1.248 -3.393 -5.463 1.00 74.88 84 ALA A CA 1
ATOM 602 C C . ALA A 1 84 ? -0.146 -3.552 -6.512 1.00 74.88 84 ALA A C 1
ATOM 604 O O . ALA A 1 84 ? 0.694 -4.450 -6.424 1.00 74.88 84 ALA A O 1
ATOM 605 N N . TYR A 1 85 ? -0.117 -2.646 -7.489 1.00 77.50 85 TYR A N 1
ATOM 606 C CA . TYR A 1 85 ? 0.974 -2.584 -8.453 1.00 77.50 85 TYR A CA 1
ATOM 607 C C . TYR A 1 85 ? 2.127 -1.758 -7.897 1.00 77.50 85 TYR A C 1
ATOM 609 O O . TYR A 1 85 ? 1.974 -0.581 -7.573 1.00 77.50 85 TYR A O 1
ATOM 617 N N . VAL A 1 86 ? 3.310 -2.363 -7.846 1.00 78.69 86 VAL A N 1
ATOM 618 C CA . VAL A 1 86 ? 4.553 -1.644 -7.566 1.00 78.69 86 VAL A CA 1
ATOM 619 C C . VAL A 1 86 ? 5.236 -1.326 -8.890 1.00 78.69 86 VAL A C 1
ATOM 621 O O . VAL A 1 86 ? 5.674 -2.226 -9.607 1.00 78.69 86 VAL A O 1
ATOM 624 N N . VAL A 1 87 ? 5.336 -0.037 -9.218 1.00 82.50 87 VAL A N 1
ATOM 625 C CA . VAL A 1 87 ? 5.986 0.434 -10.447 1.00 82.50 87 VAL A CA 1
ATOM 626 C C . VAL A 1 87 ? 7.423 0.847 -10.148 1.00 82.50 87 VAL A C 1
ATOM 628 O O . VAL A 1 87 ? 7.680 1.748 -9.351 1.00 82.50 87 VAL A O 1
ATOM 631 N N . LEU A 1 88 ? 8.374 0.198 -10.819 1.00 81.38 88 LEU A N 1
ATOM 632 C CA . LEU A 1 88 ? 9.780 0.583 -10.780 1.00 81.38 88 LEU A CA 1
ATOM 633 C C . LEU A 1 88 ? 10.074 1.611 -11.880 1.00 81.38 88 LEU A C 1
ATOM 635 O O . LEU A 1 88 ? 10.125 1.267 -13.061 1.00 81.38 88 LEU A O 1
ATOM 639 N N . THR A 1 89 ? 10.370 2.845 -11.479 1.00 86.50 89 THR A N 1
ATOM 640 C CA . THR A 1 89 ? 10.831 3.905 -12.387 1.00 86.50 89 THR A CA 1
ATOM 641 C C . THR A 1 89 ? 12.335 4.112 -12.234 1.00 86.50 89 THR A C 1
ATOM 643 O O . THR A 1 89 ? 12.833 4.350 -11.136 1.00 86.50 89 THR A O 1
ATOM 646 N N . LEU A 1 90 ? 13.082 4.032 -13.340 1.00 90.56 90 LEU A N 1
ATOM 647 C CA . LEU A 1 90 ? 14.536 4.220 -13.348 1.00 90.56 90 LEU A CA 1
ATOM 648 C C . LEU A 1 90 ? 14.899 5.647 -13.770 1.00 90.56 90 LEU A C 1
ATOM 650 O O . LEU A 1 90 ? 14.547 6.082 -14.866 1.00 90.56 90 LEU A O 1
ATOM 654 N N . ASN A 1 91 ? 15.640 6.355 -12.915 1.00 93.12 91 ASN A N 1
ATOM 655 C CA . ASN A 1 91 ? 16.034 7.743 -13.146 1.00 93.12 91 ASN A CA 1
ATOM 656 C C . ASN A 1 91 ? 17.073 7.863 -14.278 1.00 93.12 91 ASN A C 1
ATOM 658 O O . ASN A 1 91 ? 18.229 7.467 -14.123 1.00 93.12 91 ASN A O 1
ATOM 662 N N . THR A 1 92 ? 16.682 8.466 -15.399 1.00 95.69 92 THR A N 1
ATOM 663 C CA . THR A 1 92 ? 17.533 8.662 -16.585 1.00 95.69 92 THR A CA 1
ATOM 664 C C . THR A 1 92 ? 18.565 9.780 -16.440 1.00 95.69 92 THR A C 1
ATOM 666 O O . THR A 1 92 ? 19.459 9.885 -17.281 1.00 95.69 92 THR A O 1
ATOM 669 N N . ALA A 1 93 ? 18.474 10.608 -15.393 1.00 96.44 93 ALA A N 1
ATOM 670 C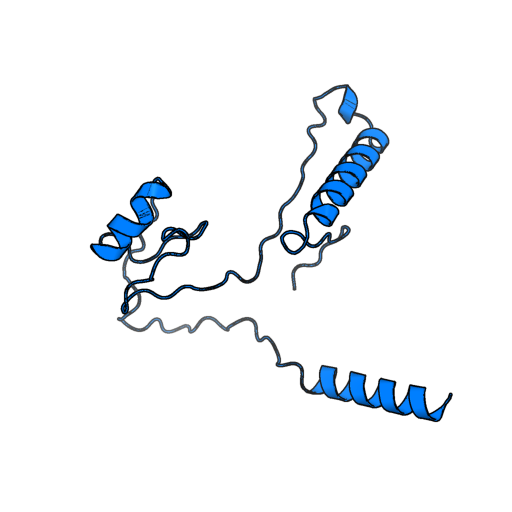 CA . ALA A 1 93 ? 19.489 11.615 -15.086 1.00 96.44 93 ALA A CA 1
ATOM 671 C C . ALA A 1 93 ? 20.800 10.974 -14.599 1.00 96.44 93 ALA A C 1
ATOM 673 O O . ALA A 1 93 ? 21.876 11.546 -14.779 1.00 96.44 93 ALA A O 1
ATOM 674 N N . VAL A 1 94 ? 20.730 9.760 -14.040 1.00 95.75 94 VAL A N 1
ATOM 675 C CA . VAL A 1 94 ? 21.909 8.985 -13.643 1.00 95.75 94 VAL A CA 1
ATOM 676 C C . VAL A 1 94 ? 22.652 8.528 -14.906 1.00 95.75 94 VAL A C 1
ATOM 678 O O . VAL A 1 94 ? 22.067 7.795 -15.708 1.00 95.75 94 VAL A O 1
ATOM 681 N N . PRO A 1 95 ? 23.942 8.885 -15.099 1.00 96.00 95 PRO A N 1
ATOM 682 C CA . PRO A 1 95 ? 24.677 8.554 -16.324 1.00 96.00 95 PRO A CA 1
ATOM 683 C C . PRO A 1 95 ? 24.644 7.063 -16.687 1.00 96.00 95 PRO A C 1
ATOM 685 O O . PRO A 1 95 ? 24.424 6.719 -17.846 1.00 96.00 95 PRO A O 1
ATOM 688 N N . ALA A 1 96 ? 24.764 6.180 -15.690 1.00 94.50 96 ALA A N 1
ATOM 689 C CA . ALA A 1 96 ? 24.719 4.727 -15.868 1.00 94.50 96 ALA A CA 1
ATOM 690 C C . ALA A 1 96 ? 23.351 4.182 -16.333 1.00 94.50 96 ALA A C 1
ATOM 692 O O . ALA A 1 96 ? 23.282 3.074 -16.855 1.00 94.50 96 ALA A O 1
ATOM 693 N N . LEU A 1 97 ? 22.262 4.942 -16.165 1.00 95.38 97 LEU A N 1
ATOM 694 C CA . LEU A 1 97 ? 20.890 4.544 -16.518 1.00 95.38 97 LEU A CA 1
ATOM 695 C C . LEU A 1 97 ? 20.320 5.344 -17.700 1.00 95.38 97 LEU A C 1
ATOM 697 O O . LEU A 1 97 ? 19.149 5.192 -18.064 1.00 95.38 97 LEU A O 1
ATOM 701 N N . ARG A 1 98 ? 21.145 6.179 -18.340 1.00 95.25 98 ARG A N 1
ATOM 702 C CA . ARG A 1 98 ? 20.746 6.967 -19.511 1.00 95.25 98 ARG A CA 1
ATOM 703 C C . ARG A 1 98 ? 20.411 6.077 -20.712 1.00 95.25 98 ARG A C 1
ATOM 705 O O . ARG A 1 98 ? 19.455 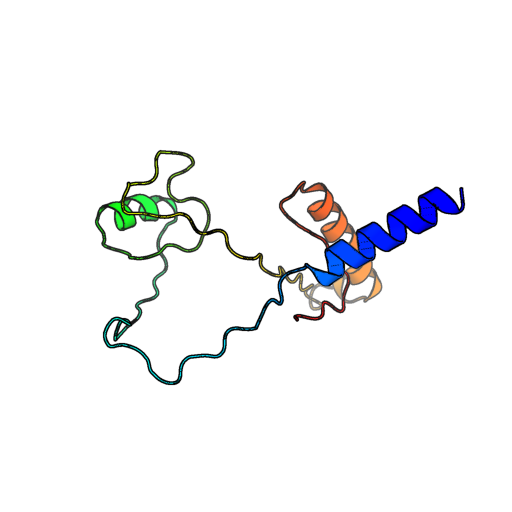6.350 -21.438 1.00 95.25 98 ARG A O 1
ATOM 712 N N . GLY A 1 99 ? 21.155 4.985 -20.892 1.00 95.19 99 GLY A N 1
ATOM 713 C CA . GLY A 1 99 ? 20.942 4.013 -21.966 1.00 95.19 99 GLY A CA 1
ATOM 714 C C . GLY A 1 99 ? 19.741 3.096 -21.718 1.00 95.19 99 GLY A C 1
ATOM 715 O O . GLY A 1 99 ? 19.531 2.621 -20.601 1.00 95.19 99 GLY A O 1
ATOM 716 N N . ARG A 1 100 ? 18.967 2.815 -22.775 1.00 94.06 100 ARG A N 1
ATOM 717 C CA . ARG A 1 100 ? 17.827 1.880 -22.734 1.00 94.06 100 ARG A CA 1
ATOM 718 C C . ARG A 1 100 ? 18.245 0.501 -22.226 1.00 94.06 100 ARG A C 1
ATOM 720 O O . ARG A 1 100 ? 17.609 -0.025 -21.320 1.00 94.06 100 ARG A O 1
ATOM 727 N N . ASP A 1 101 ? 19.329 -0.048 -22.761 1.00 94.81 101 ASP A N 1
ATOM 728 C CA . ASP A 1 101 ? 19.742 -1.420 -22.455 1.00 94.81 101 ASP A CA 1
ATOM 729 C C . ASP A 1 101 ? 20.191 -1.578 -21.001 1.00 94.81 101 ASP A C 1
ATOM 731 O O . ASP A 1 101 ? 19.858 -2.571 -20.357 1.00 94.81 101 ASP A O 1
ATOM 735 N N . ALA A 1 102 ? 20.841 -0.556 -20.435 1.00 94.88 102 ALA A N 1
ATOM 736 C CA . ALA A 1 102 ? 21.187 -0.527 -19.016 1.00 94.88 102 ALA A CA 1
ATOM 737 C C . ALA A 1 102 ? 19.933 -0.562 -18.124 1.00 94.88 102 ALA A C 1
ATOM 739 O O . ALA A 1 102 ? 19.883 -1.305 -17.142 1.00 94.88 102 ALA A O 1
ATOM 740 N N . ARG A 1 103 ? 18.884 0.186 -18.495 1.00 94.12 103 ARG A N 1
ATOM 741 C CA . ARG A 1 103 ? 17.594 0.165 -17.788 1.00 94.12 103 ARG A CA 1
ATOM 742 C C . ARG A 1 103 ? 16.882 -1.177 -17.919 1.00 94.12 103 ARG A C 1
ATOM 744 O O . ARG A 1 103 ? 16.383 -1.697 -16.921 1.00 94.12 103 ARG A O 1
ATOM 751 N N . CYS A 1 104 ? 16.854 -1.761 -19.115 1.00 91.19 104 CYS A N 1
ATOM 752 C CA . CYS A 1 104 ? 16.273 -3.086 -19.345 1.00 91.19 104 CYS A CA 1
ATOM 753 C C . CYS A 1 104 ? 17.010 -4.172 -18.545 1.00 91.19 104 CYS A C 1
ATOM 755 O O . CYS A 1 104 ? 16.375 -4.997 -17.889 1.00 91.19 104 CYS A O 1
ATOM 757 N N . ALA A 1 105 ? 18.344 -4.140 -18.525 1.00 93.06 105 ALA A N 1
ATOM 758 C CA . ALA A 1 105 ? 19.148 -5.078 -17.749 1.00 93.06 105 ALA A CA 1
ATOM 759 C C . ALA A 1 105 ? 18.911 -4.928 -16.237 1.00 93.06 105 ALA A C 1
ATOM 761 O O . ALA A 1 105 ? 18.746 -5.929 -15.539 1.00 93.06 105 ALA A O 1
ATOM 762 N N . LEU A 1 106 ? 18.856 -3.694 -15.719 1.00 93.88 106 LEU A N 1
ATOM 763 C CA . LEU A 1 106 ? 18.618 -3.444 -14.295 1.00 93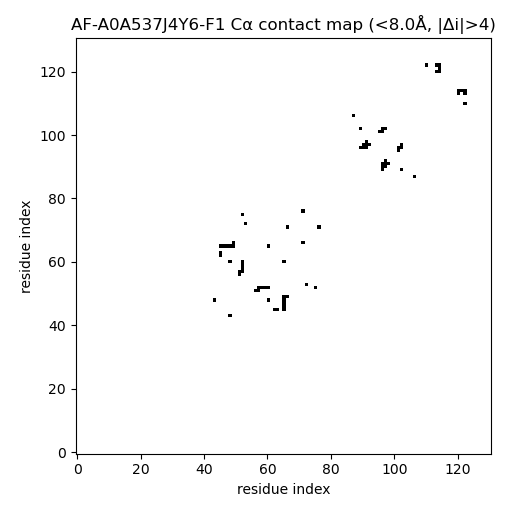.88 106 LEU A CA 1
ATOM 764 C C . LEU A 1 106 ? 17.203 -3.846 -13.863 1.00 93.88 106 LEU A C 1
ATOM 766 O O . LEU A 1 106 ? 17.053 -4.555 -12.871 1.00 93.88 106 LEU A O 1
ATOM 770 N N . SER A 1 107 ? 16.176 -3.439 -14.611 1.00 90.19 107 SER A N 1
ATOM 771 C CA . SER A 1 107 ? 14.784 -3.818 -14.324 1.00 90.19 107 SER A CA 1
ATOM 772 C C . SER A 1 107 ? 14.591 -5.336 -14.345 1.00 90.19 107 SER A C 1
ATOM 774 O O . SER A 1 107 ? 13.978 -5.874 -13.428 1.00 90.19 107 SER A O 1
ATOM 776 N N . SER A 1 108 ? 15.201 -6.043 -15.303 1.00 88.88 108 SER A N 1
ATOM 777 C CA . SER A 1 108 ? 15.164 -7.513 -15.360 1.00 88.88 108 SER A CA 1
ATOM 778 C C . SER A 1 108 ? 15.810 -8.158 -14.129 1.00 88.88 108 SER A C 1
ATOM 780 O O . SER A 1 108 ? 15.252 -9.086 -13.544 1.00 88.88 108 SER A O 1
ATOM 782 N N . ARG A 1 109 ? 16.968 -7.647 -13.686 1.00 91.44 109 ARG A N 1
ATOM 783 C CA . ARG A 1 109 ? 17.653 -8.134 -12.474 1.00 91.44 109 ARG A CA 1
ATOM 784 C C . ARG A 1 109 ? 16.832 -7.887 -11.209 1.00 91.44 109 ARG A C 1
ATOM 786 O O . ARG A 1 109 ? 16.738 -8.777 -10.367 1.00 91.44 109 ARG A O 1
ATOM 793 N N . LEU A 1 110 ? 16.234 -6.702 -11.079 1.00 90.00 110 LEU A N 1
ATOM 794 C CA . LEU A 1 110 ? 15.380 -6.353 -9.942 1.00 90.00 110 LEU A CA 1
ATOM 795 C C . LEU A 1 110 ? 14.103 -7.199 -9.926 1.00 90.00 110 LEU A C 1
ATOM 797 O O . LEU A 1 110 ? 13.760 -7.741 -8.881 1.00 90.00 110 LEU A O 1
ATOM 801 N N . GLY A 1 111 ? 13.462 -7.393 -11.081 1.00 86.62 111 GLY A N 1
ATOM 802 C CA . GLY A 1 111 ? 12.307 -8.278 -11.222 1.00 86.62 111 GLY A CA 1
ATOM 803 C C . GLY A 1 111 ? 12.624 -9.718 -10.813 1.00 86.62 111 GLY A C 1
ATOM 804 O O . GLY A 1 111 ? 11.893 -10.301 -10.020 1.00 86.62 111 GLY A O 1
ATOM 805 N N . ALA A 1 112 ? 13.757 -10.271 -11.262 1.00 86.38 112 ALA A N 1
ATOM 806 C CA . ALA A 1 112 ? 14.197 -11.609 -10.859 1.00 86.38 112 ALA A CA 1
ATOM 807 C C . ALA A 1 112 ? 14.491 -11.709 -9.350 1.00 86.38 112 ALA A C 1
ATOM 809 O O . ALA A 1 112 ? 14.170 -12.713 -8.716 1.00 86.38 112 ALA A O 1
ATOM 810 N N . MET A 1 113 ? 15.080 -10.668 -8.755 1.00 88.12 113 MET A N 1
ATOM 811 C CA . MET A 1 113 ? 15.328 -10.605 -7.312 1.00 88.12 113 MET A CA 1
ATOM 812 C C . MET A 1 113 ? 14.021 -10.559 -6.508 1.00 88.12 113 MET A C 1
ATOM 814 O O . MET A 1 113 ? 13.893 -11.281 -5.520 1.00 88.12 113 MET A O 1
ATOM 818 N N . LEU A 1 114 ? 13.035 -9.781 -6.960 1.00 86.25 114 LEU A N 1
ATOM 819 C CA . LEU A 1 114 ? 11.713 -9.706 -6.335 1.00 86.25 114 LEU A CA 1
ATOM 820 C C . LEU A 1 114 ? 10.910 -10.998 -6.511 1.00 86.25 114 LEU A C 1
ATOM 822 O O . LEU A 1 114 ? 10.260 -11.426 -5.567 1.00 86.25 114 LEU A O 1
ATOM 826 N N . ALA A 1 115 ? 11.011 -11.671 -7.659 1.00 82.56 115 ALA A N 1
ATOM 827 C CA . ALA A 1 115 ? 10.357 -12.962 -7.889 1.00 82.56 115 ALA A CA 1
ATOM 828 C C . ALA A 1 115 ? 10.894 -14.068 -6.959 1.00 82.56 115 ALA A C 1
ATOM 830 O O . ALA A 1 115 ? 10.142 -14.928 -6.505 1.00 82.56 115 ALA A O 1
ATOM 831 N N . ARG A 1 116 ? 12.187 -14.016 -6.598 1.00 84.62 116 ARG A N 1
ATOM 832 C CA . ARG A 1 116 ? 12.785 -14.894 -5.569 1.00 84.62 116 ARG A CA 1
ATOM 833 C C . ARG A 1 116 ? 12.294 -14.591 -4.145 1.00 84.62 116 ARG A C 1
ATOM 835 O O . ARG A 1 116 ? 12.486 -15.419 -3.263 1.00 84.62 116 ARG A O 1
ATOM 842 N N . ARG A 1 117 ? 11.623 -13.443 -3.983 1.00 78.31 117 ARG A N 1
ATOM 843 C CA . ARG A 1 117 ? 10.645 -13.051 -2.955 1.00 78.31 117 ARG A CA 1
ATOM 844 C C . ARG A 1 117 ? 9.939 -14.151 -2.167 1.00 78.31 117 ARG A C 1
ATOM 846 O O . ARG A 1 117 ? 9.855 -14.085 -0.950 1.00 78.31 117 ARG A O 1
ATOM 853 N N . GLY A 1 118 ? 9.377 -15.101 -2.922 1.00 57.91 118 GLY A N 1
ATOM 854 C CA . GLY A 1 118 ? 8.390 -16.081 -2.461 1.00 57.91 118 GLY A CA 1
ATOM 855 C C . GLY A 1 118 ? 7.069 -15.436 -2.015 1.00 57.91 118 GLY A C 1
ATOM 856 O O . GLY A 1 118 ? 7.007 -14.839 -0.950 1.00 57.91 118 GLY A O 1
ATOM 857 N N . GLY A 1 119 ? 6.004 -15.545 -2.817 1.00 65.31 119 GLY A N 1
ATOM 858 C CA . GLY A 1 119 ? 4.621 -15.190 -2.433 1.00 65.31 119 GLY A CA 1
ATOM 859 C C . GLY A 1 119 ? 4.284 -13.698 -2.279 1.00 65.31 119 GLY A C 1
ATOM 860 O O . GLY A 1 119 ? 3.130 -13.335 -2.449 1.00 65.31 119 GLY A O 1
ATOM 861 N N . ALA A 1 120 ? 5.263 -12.825 -2.021 1.00 71.56 120 ALA A N 1
ATOM 862 C CA . ALA A 1 120 ? 5.027 -11.391 -1.796 1.00 71.56 120 ALA A CA 1
ATOM 863 C C . ALA A 1 120 ? 4.941 -10.544 -3.081 1.00 71.56 120 ALA A C 1
ATOM 865 O O . ALA A 1 120 ? 4.415 -9.436 -3.057 1.00 71.56 120 ALA A O 1
ATOM 866 N N . PHE A 1 121 ? 5.484 -11.037 -4.199 1.00 74.50 121 PHE A N 1
ATOM 867 C CA . PHE A 1 121 ? 5.524 -10.309 -5.468 1.00 74.50 121 PHE A CA 1
ATOM 868 C C . PHE A 1 121 ? 5.254 -11.248 -6.640 1.00 74.50 121 PHE A C 1
ATOM 870 O O . PHE A 1 121 ? 5.932 -12.265 -6.797 1.00 74.50 121 PHE A O 1
ATOM 877 N N . VAL A 1 122 ? 4.313 -10.859 -7.499 1.00 76.62 122 VAL A N 1
ATOM 878 C CA . VAL A 1 122 ? 4.084 -11.483 -8.804 1.00 76.62 122 VAL A CA 1
ATOM 879 C C . VAL A 1 122 ? 4.610 -10.532 -9.873 1.00 76.62 122 VAL A C 1
ATOM 881 O O . VAL A 1 122 ? 4.234 -9.361 -9.928 1.00 76.62 122 VAL A O 1
ATOM 884 N N . LEU A 1 123 ? 5.537 -11.011 -10.704 1.00 78.12 123 LEU A N 1
ATOM 885 C CA . LEU A 1 123 ? 6.082 -10.210 -11.795 1.00 78.12 123 LEU A CA 1
ATOM 886 C C . LEU A 1 123 ? 5.094 -10.204 -12.966 1.00 78.12 123 LEU A C 1
ATOM 888 O O . LEU A 1 123 ? 4.886 -11.237 -13.599 1.00 78.12 123 LEU A O 1
ATOM 892 N N . HIS A 1 124 ? 4.558 -9.032 -13.295 1.00 74.31 124 HIS A N 1
ATOM 893 C CA . HIS A 1 124 ? 3.751 -8.827 -14.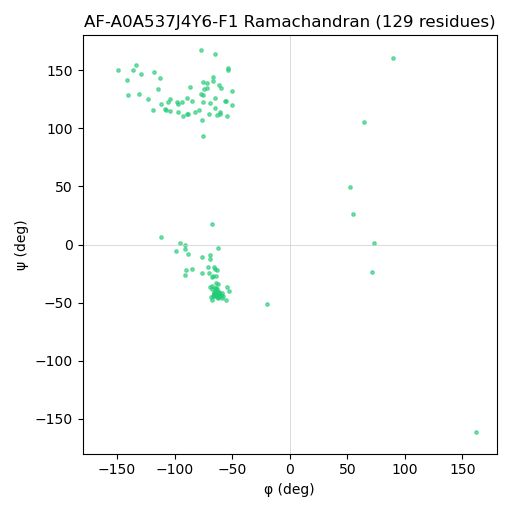496 1.00 74.31 124 HIS A CA 1
ATOM 894 C C . HIS A 1 124 ? 4.580 -8.082 -15.557 1.00 74.31 124 HIS A C 1
ATOM 896 O O . HIS A 1 124 ? 4.976 -6.937 -15.319 1.00 74.31 124 HIS A O 1
ATOM 902 N N . PRO A 1 125 ? 4.896 -8.698 -16.712 1.00 67.25 125 PRO A N 1
ATOM 903 C CA . PRO A 1 125 ? 5.570 -7.993 -17.796 1.00 67.25 125 PRO A CA 1
ATOM 904 C C . PRO A 1 125 ? 4.654 -6.908 -18.377 1.00 67.25 125 PRO A C 1
ATOM 906 O O . PRO A 1 125 ? 3.452 -7.106 -18.527 1.00 67.25 125 PRO A O 1
ATOM 909 N N . TYR A 1 126 ? 5.229 -5.752 -18.712 1.00 61.84 126 TYR A N 1
ATOM 910 C CA . TYR A 1 126 ? 4.499 -4.675 -19.383 1.00 61.84 126 TYR A CA 1
A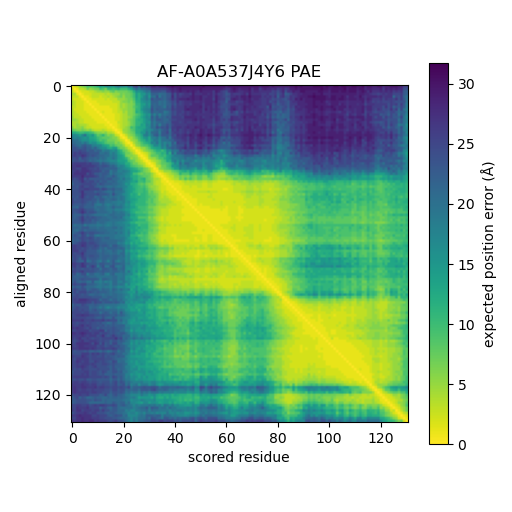TOM 911 C C . TYR A 1 126 ? 4.083 -5.097 -20.812 1.00 61.84 126 TYR A C 1
ATOM 913 O O . TYR A 1 126 ? 4.888 -5.748 -21.486 1.00 61.84 126 TYR A O 1
ATOM 921 N N . PRO A 1 127 ? 2.907 -4.678 -21.324 1.00 62.53 127 PRO A N 1
ATOM 922 C CA . PRO A 1 127 ? 1.894 -3.855 -20.663 1.00 62.53 127 PRO A CA 1
ATOM 923 C C . PRO A 1 127 ? 1.058 -4.646 -19.657 1.00 62.53 127 PRO A C 1
ATOM 925 O O . PRO A 1 127 ? 0.485 -5.682 -19.980 1.00 62.53 127 PRO A O 1
ATOM 928 N N . VAL A 1 128 ? 0.945 -4.104 -18.445 1.00 62.78 128 VAL A N 1
ATOM 929 C CA . VAL A 1 128 ? -0.048 -4.562 -17.473 1.00 62.78 128 VAL A CA 1
ATOM 930 C C . VAL A 1 128 ? -1.351 -3.864 -17.830 1.00 62.78 128 VAL A C 1
ATOM 932 O O . VAL A 1 128 ? -1.418 -2.638 -17.781 1.00 62.78 128 VAL A O 1
ATOM 935 N N . THR A 1 129 ? -2.356 -4.621 -18.253 1.00 55.91 129 THR A N 1
ATOM 936 C CA . THR A 1 129 ? -3.700 -4.090 -18.494 1.00 55.91 129 THR A CA 1
ATOM 937 C C . THR A 1 129 ? -4.473 -4.175 -17.177 1.00 55.91 129 THR A C 1
ATOM 939 O O . THR A 1 129 ? -4.697 -5.288 -16.707 1.00 55.91 129 THR A O 1
ATOM 942 N N . PRO A 1 130 ? -4.830 -3.044 -16.537 1.00 51.94 130 PRO A N 1
ATOM 943 C CA . PRO A 1 130 ? -5.707 -3.068 -15.379 1.00 51.94 130 PRO A CA 1
ATOM 944 C C . PRO A 1 130 ? -7.132 -3.289 -15.892 1.00 51.94 130 PRO A C 1
ATOM 946 O O . PRO A 1 130 ? -7.703 -2.405 -16.528 1.00 51.94 130 PRO A O 1
ATOM 949 N N . TYR A 1 131 ? -7.664 -4.486 -15.685 1.00 43.84 131 TYR A N 1
ATOM 950 C CA . TYR A 1 131 ? -9.087 -4.785 -15.813 1.00 43.84 131 TYR A CA 1
ATOM 951 C C . TYR A 1 131 ? -9.604 -5.252 -14.460 1.00 43.84 131 TYR A C 1
ATOM 953 O O . TYR A 1 131 ? -8.864 -6.008 -13.787 1.00 43.84 131 TYR A O 1
#

Secondary structure (DSSP, 8-state):
-HHHHHHHHHHHHHHHHHS-----PPPPS---TTS-S--------HHHHHHHHHTTS-S---SS-TTTTSPPPTT----------------TTSGGGSSHHHHHHHHHHHHHHHHTT-SS----PSP----

Mean predicted aligned error: 13.27 Å

Organism: NCBI:txid2569760

Foldseek 3Di:
DVVVVVVVVVVVVVCVVPPDPPDPDDPDPDDPPPPDPDDDDDDDDLQCVLVCVVVVVDDDDPDPDSCVPDDDDPPDDDDDDPDDDDDDDDDCVPVQNVDPVSVVVVVVVVLVVVVVVPPPDDDDPPPDDDD

Solvent-accessible surface area (backbone atoms only — not comparable to full-atom values): 9061 Å² total; per-residue (Å²): 112,68,66,62,52,51,53,51,50,51,52,52,50,51,53,61,73,63,52,74,83,83,69,79,78,77,79,67,96,69,78,62,92,84,58,75,96,71,84,90,85,81,92,72,61,62,88,50,46,43,59,33,48,77,69,65,74,40,95,78,85,89,76,76,75,51,58,72,90,49,89,72,56,97,91,56,82,91,80,85,75,95,73,82,87,82,81,87,81,80,64,52,84,43,77,82,37,53,45,68,65,47,42,53,53,48,52,52,52,50,50,54,57,43,49,72,56,62,94,80,47,82,85,73,69,84,82,77,78,92,125

pLDDT: mean 82.43, std 12.63, range [43.84, 96.44]

Sequence (131 aa):
MAVTRAIAAVGLLAVVATAARVDAGHESPFYPSFYPHEIHLESVPPAAAAGLLRQASIHAFVGADPFDGRSIPADVASVESLGAYVVLTLNTAVPALRGRDARCALSSRLGAMLARRGGAFVLHPYPVTPY